Protein AF-A0A3D5FLR5-F1 (afdb_monomer_lite)

Structure (mmCIF, N/CA/C/O backbone):
data_AF-A0A3D5FLR5-F1
#
_entry.id   AF-A0A3D5FLR5-F1
#
loop_
_atom_site.group_PDB
_atom_site.id
_atom_site.type_symbol
_atom_site.label_atom_id
_atom_site.label_alt_id
_atom_site.label_comp_id
_atom_site.label_asym_id
_atom_site.label_entity_id
_atom_site.label_seq_id
_atom_site.pdbx_PDB_ins_code
_atom_site.Cartn_x
_atom_site.Cartn_y
_atom_site.Cartn_z
_atom_site.occupancy
_atom_site.B_iso_or_equiv
_atom_site.auth_seq_id
_atom_site.auth_comp_id
_atom_site.auth_asym_id
_atom_site.auth_atom_id
_atom_site.pdbx_PDB_model_num
ATOM 1 N N . MET A 1 1 ? -41.953 9.370 9.520 1.00 40.44 1 MET A N 1
ATOM 2 C CA . MET A 1 1 ? -41.161 8.405 8.727 1.00 40.44 1 MET A CA 1
ATOM 3 C C . MET A 1 1 ? -39.774 9.010 8.556 1.00 40.44 1 MET A C 1
ATOM 5 O O . MET A 1 1 ? -39.634 9.974 7.818 1.00 40.44 1 MET A O 1
ATOM 9 N N . ALA A 1 2 ? -38.793 8.587 9.358 1.00 44.06 2 ALA A N 1
ATOM 10 C CA . ALA A 1 2 ? -37.456 9.175 9.320 1.00 44.06 2 ALA A CA 1
ATOM 11 C C . ALA A 1 2 ? -36.726 8.677 8.067 1.00 44.06 2 ALA A C 1
ATOM 13 O O . ALA A 1 2 ? -36.487 7.480 7.921 1.00 44.06 2 ALA A O 1
ATOM 14 N N . THR A 1 3 ? -36.391 9.581 7.151 1.00 46.00 3 THR A N 1
ATOM 15 C CA . THR A 1 3 ? -35.462 9.308 6.052 1.00 46.00 3 THR A CA 1
ATOM 16 C C . THR A 1 3 ? -34.106 8.952 6.645 1.00 46.00 3 THR A C 1
ATOM 18 O O . THR A 1 3 ? -33.350 9.834 7.055 1.00 46.00 3 THR A O 1
ATOM 21 N N . VAL A 1 4 ? -33.793 7.658 6.706 1.00 57.03 4 VAL A N 1
ATOM 22 C CA . VAL A 1 4 ? -32.432 7.190 6.963 1.00 57.03 4 VAL A CA 1
ATOM 23 C C . VAL A 1 4 ? -31.592 7.663 5.781 1.00 57.03 4 VAL A C 1
ATOM 25 O O . VAL A 1 4 ? -31.631 7.072 4.705 1.00 57.03 4 VAL A O 1
ATOM 28 N N . LYS A 1 5 ? -30.851 8.763 5.946 1.00 51.97 5 LYS A N 1
ATOM 29 C CA . LYS A 1 5 ? -29.760 9.097 5.028 1.00 51.97 5 LYS A CA 1
ATOM 30 C C . LYS A 1 5 ? -28.700 8.014 5.201 1.00 51.97 5 LYS A C 1
ATOM 32 O O . LYS A 1 5 ? -27.837 8.115 6.066 1.00 51.97 5 LYS A O 1
ATOM 37 N N . THR A 1 6 ? -28.771 6.960 4.398 1.00 61.09 6 THR A N 1
ATOM 38 C CA . THR A 1 6 ? -27.676 6.001 4.260 1.00 61.09 6 THR A CA 1
ATOM 39 C C . THR A 1 6 ? -26.526 6.714 3.557 1.00 61.09 6 THR A C 1
ATOM 41 O O . THR A 1 6 ? -26.446 6.734 2.331 1.00 61.09 6 THR A O 1
ATOM 44 N N . SER A 1 7 ? -25.656 7.378 4.318 1.00 78.75 7 SER A N 1
ATOM 45 C CA . SER A 1 7 ? -24.434 7.963 3.768 1.00 78.75 7 SER A CA 1
ATOM 46 C C . SER A 1 7 ? -23.549 6.849 3.196 1.00 78.75 7 SER A C 1
ATOM 48 O O . SER A 1 7 ? -23.432 5.773 3.785 1.00 78.75 7 SER A O 1
ATOM 50 N N . LEU A 1 8 ? -22.901 7.073 2.051 1.00 85.81 8 LEU A N 1
ATOM 51 C CA . LEU A 1 8 ? -21.992 6.076 1.461 1.00 85.81 8 LEU A CA 1
ATOM 52 C C . LEU A 1 8 ? -20.808 5.758 2.389 1.00 85.81 8 LEU A C 1
ATOM 54 O O . LEU A 1 8 ? -20.402 4.600 2.491 1.00 85.81 8 LEU A O 1
ATOM 58 N N . PHE A 1 9 ? -20.333 6.762 3.125 1.00 89.88 9 PHE A N 1
ATOM 59 C CA . PHE A 1 9 ? -19.266 6.664 4.122 1.00 89.88 9 PHE A CA 1
ATOM 60 C C . PHE A 1 9 ? -19.836 6.680 5.540 1.00 89.88 9 PHE A C 1
ATOM 62 O O . PHE A 1 9 ? -20.806 7.387 5.811 1.00 89.88 9 PHE A O 1
ATOM 69 N N . SER A 1 10 ? -19.236 5.913 6.441 1.00 88.75 10 SER A N 1
ATOM 70 C CA . SER A 1 10 ? -19.580 5.867 7.863 1.00 88.75 10 SER A CA 1
ATOM 71 C C . SER A 1 10 ? -18.998 7.039 8.659 1.00 88.75 10 SER A C 1
ATOM 73 O O . SER A 1 10 ? -19.641 7.495 9.597 1.00 88.75 10 SER A O 1
ATOM 75 N N . SER A 1 11 ? -17.839 7.574 8.254 1.00 92.38 11 SER A N 1
ATOM 76 C CA . SER A 1 11 ? -17.220 8.749 8.872 1.00 92.38 11 SER A CA 1
ATOM 77 C C . SER A 1 11 ? -16.444 9.611 7.869 1.00 92.38 11 SER A C 1
ATOM 79 O O . SER A 1 11 ? -16.103 9.187 6.761 1.00 92.38 11 SER A O 1
ATOM 81 N N . GLU A 1 12 ? -16.135 10.843 8.275 1.00 93.75 12 GLU A N 1
ATOM 82 C CA . GLU A 1 12 ? -15.250 11.760 7.541 1.00 93.75 12 GLU A CA 1
ATOM 83 C C . GLU A 1 12 ? -13.825 11.201 7.388 1.00 93.75 12 GLU A C 1
ATOM 85 O O . GLU A 1 12 ? -13.169 11.404 6.362 1.00 93.75 12 GLU A O 1
ATOM 90 N N . ARG A 1 13 ? -13.350 10.450 8.393 1.00 93.69 13 ARG A N 1
ATOM 91 C CA . ARG A 1 13 ? -12.066 9.743 8.325 1.00 93.69 13 ARG A CA 1
ATOM 92 C C . ARG A 1 13 ? -12.111 8.652 7.261 1.00 93.69 13 ARG A C 1
ATOM 94 O O . ARG A 1 13 ? -11.200 8.600 6.440 1.00 93.69 13 ARG A O 1
ATOM 101 N N . GLU A 1 14 ? -13.178 7.853 7.229 1.00 94.94 14 GLU A N 1
ATOM 102 C CA . GLU A 1 14 ? -13.358 6.815 6.211 1.00 94.94 14 GLU A CA 1
ATOM 103 C C . GLU A 1 14 ? -13.340 7.416 4.802 1.00 94.94 14 GLU A C 1
ATOM 105 O O . GLU A 1 14 ? -12.626 6.939 3.923 1.00 94.94 14 GLU A O 1
ATOM 110 N N . ARG A 1 15 ? -14.075 8.516 4.598 1.00 94.75 15 ARG A N 1
ATOM 111 C CA . ARG A 1 15 ? -14.111 9.228 3.317 1.00 94.75 15 ARG A CA 1
ATOM 112 C C . ARG A 1 15 ? -12.716 9.668 2.876 1.00 94.75 15 ARG A C 1
ATOM 114 O O . ARG A 1 15 ? -12.339 9.460 1.727 1.00 94.75 15 ARG A O 1
ATOM 121 N N . ARG A 1 16 ? -11.936 10.260 3.785 1.00 95.69 16 ARG A N 1
ATOM 122 C CA . ARG A 1 16 ? -10.566 10.702 3.495 1.00 95.69 16 ARG A CA 1
ATOM 123 C C . ARG A 1 16 ? -9.642 9.530 3.154 1.00 95.69 16 ARG A C 1
ATOM 125 O O . ARG A 1 16 ? -8.844 9.659 2.234 1.00 95.69 16 ARG A O 1
ATOM 132 N N . LEU A 1 17 ? -9.761 8.398 3.850 1.00 94.62 17 LEU A N 1
ATOM 133 C CA . LEU A 1 17 ? -8.976 7.191 3.561 1.00 94.62 17 LEU A CA 1
ATOM 134 C C . LEU A 1 17 ? -9.306 6.612 2.179 1.00 94.62 17 LEU A C 1
ATOM 136 O O . LEU A 1 17 ? -8.395 6.238 1.443 1.00 94.62 17 LEU A O 1
ATOM 140 N N . TRP A 1 18 ? -10.579 6.618 1.776 1.00 96.56 18 TRP A N 1
ATOM 141 C CA . TRP A 1 18 ? -10.970 6.223 0.420 1.00 96.56 18 TRP A CA 1
ATOM 142 C C . TRP A 1 18 ? -10.462 7.185 -0.654 1.00 96.56 18 TRP A C 1
ATOM 144 O O . TRP A 1 18 ? -10.038 6.732 -1.713 1.00 96.56 18 TRP A O 1
ATOM 154 N N . PHE A 1 19 ? -10.435 8.494 -0.387 1.00 96.38 19 PHE A N 1
ATOM 155 C CA . PHE A 1 19 ? -9.810 9.447 -1.308 1.00 96.38 19 PHE A CA 1
ATOM 156 C C . PHE A 1 19 ? -8.305 9.209 -1.457 1.00 96.38 19 PHE A C 1
ATOM 158 O O . PHE A 1 19 ? -7.805 9.235 -2.577 1.00 96.38 19 PHE A O 1
ATOM 165 N N . TRP A 1 20 ? -7.590 8.915 -0.367 1.00 95.19 20 TRP A N 1
ATOM 166 C CA . TRP A 1 20 ? -6.175 8.536 -0.445 1.00 95.19 20 TRP A CA 1
ATOM 167 C C . TRP A 1 20 ? -5.966 7.211 -1.174 1.00 95.19 20 TRP A C 1
ATOM 169 O O . TRP A 1 20 ? -5.063 7.114 -1.995 1.00 95.19 20 TRP A O 1
ATOM 179 N N . THR A 1 21 ? -6.839 6.229 -0.947 1.00 93.75 21 THR A N 1
ATOM 180 C CA . THR A 1 21 ? -6.844 4.964 -1.697 1.00 93.75 21 THR A CA 1
ATOM 181 C C . THR A 1 21 ? -6.974 5.233 -3.197 1.00 93.75 21 THR A C 1
ATOM 183 O O . THR A 1 21 ? -6.167 4.745 -3.980 1.00 93.75 21 THR A O 1
ATOM 186 N N . LEU A 1 22 ? -7.941 6.063 -3.600 1.00 94.75 22 LEU A N 1
ATOM 187 C CA . LEU A 1 22 ? -8.144 6.432 -5.001 1.00 94.75 22 LEU A CA 1
ATOM 188 C C . LEU A 1 22 ? -6.939 7.186 -5.576 1.00 94.75 22 LEU A C 1
ATOM 190 O O . LEU A 1 22 ? -6.543 6.915 -6.704 1.00 94.75 22 LEU A O 1
ATOM 194 N N . ALA A 1 23 ? -6.345 8.101 -4.808 1.00 94.00 23 ALA A N 1
ATOM 195 C CA . ALA A 1 23 ? -5.151 8.830 -5.223 1.00 94.00 23 ALA A CA 1
ATOM 196 C C . ALA A 1 23 ? -3.958 7.889 -5.453 1.00 94.00 23 ALA A C 1
ATOM 198 O O . ALA A 1 23 ? -3.246 8.048 -6.440 1.00 94.00 23 ALA A O 1
ATOM 199 N N . VAL A 1 24 ? -3.770 6.885 -4.590 1.00 91.62 24 VAL A N 1
ATOM 200 C CA . VAL A 1 24 ? -2.729 5.859 -4.757 1.00 91.62 24 VAL A CA 1
ATOM 201 C C . VAL A 1 24 ? -2.997 5.003 -5.994 1.00 91.62 24 VAL A C 1
ATOM 203 O O . VAL A 1 24 ? -2.093 4.828 -6.800 1.00 91.62 24 VAL A O 1
ATOM 206 N N . VAL A 1 25 ? -4.230 4.531 -6.206 1.00 93.00 25 VAL A N 1
ATOM 207 C CA . VAL A 1 25 ? -4.587 3.769 -7.420 1.00 93.00 25 VAL A CA 1
ATOM 208 C C . VAL A 1 25 ? -4.358 4.599 -8.686 1.00 93.00 25 VAL A C 1
ATOM 210 O O . VAL A 1 25 ? -3.795 4.103 -9.657 1.00 93.00 25 VAL A O 1
ATOM 213 N N . ALA A 1 26 ? -4.751 5.874 -8.677 1.00 91.25 26 ALA A N 1
ATOM 214 C CA . ALA A 1 26 ? -4.516 6.776 -9.799 1.00 91.25 26 ALA A CA 1
ATOM 215 C C . ALA A 1 26 ? -3.018 6.993 -10.054 1.00 91.25 26 ALA A C 1
ATOM 217 O O . ALA A 1 26 ? -2.598 7.024 -11.209 1.00 91.25 26 ALA A O 1
ATOM 218 N N . ALA A 1 27 ? -2.209 7.107 -8.997 1.00 87.50 27 ALA A N 1
ATOM 219 C CA . ALA A 1 27 ? -0.759 7.177 -9.119 1.00 87.50 27 ALA A CA 1
ATOM 220 C C . ALA A 1 27 ? -0.207 5.910 -9.789 1.00 87.50 27 ALA A C 1
ATOM 222 O O . ALA A 1 27 ? 0.422 6.049 -10.831 1.00 87.50 27 ALA A O 1
ATOM 223 N N . ILE A 1 28 ? -0.546 4.716 -9.284 1.00 87.31 28 ILE A N 1
ATOM 224 C CA . ILE A 1 28 ? -0.116 3.417 -9.843 1.00 87.31 28 ILE A CA 1
ATOM 225 C C . ILE A 1 28 ? -0.461 3.329 -11.336 1.00 87.31 28 ILE A C 1
ATOM 227 O O . ILE A 1 28 ? 0.403 3.089 -12.175 1.00 87.31 28 ILE A O 1
ATOM 231 N N . TYR A 1 29 ? -1.715 3.606 -11.701 1.00 87.25 29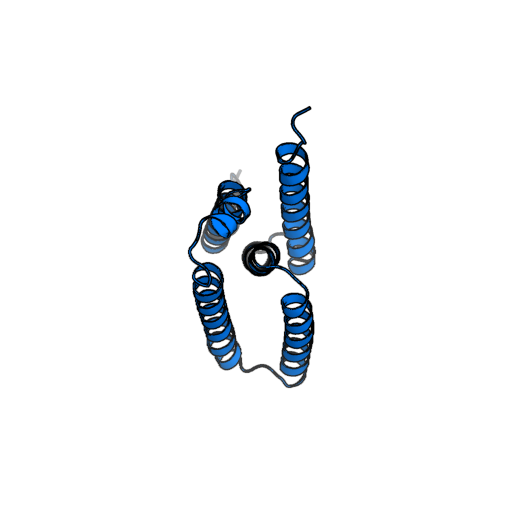 TYR A N 1
ATOM 232 C CA . TYR A 1 29 ? -2.136 3.474 -13.096 1.00 87.25 29 TYR A CA 1
ATOM 233 C C . TYR A 1 29 ? -1.629 4.587 -14.017 1.00 87.25 29 TYR A C 1
ATOM 235 O O . TYR A 1 29 ? -1.548 4.389 -15.224 1.00 87.25 29 TYR A O 1
ATOM 243 N N . SER A 1 30 ? -1.295 5.767 -13.494 1.00 83.81 30 SER A N 1
ATOM 244 C CA . SER A 1 30 ? -0.711 6.841 -14.313 1.00 83.81 30 SER A CA 1
ATOM 245 C C . SER A 1 30 ? 0.787 6.658 -14.554 1.00 83.81 30 SER A C 1
ATOM 247 O O . SER A 1 30 ? 1.321 7.206 -15.519 1.00 83.81 30 SER A O 1
ATOM 249 N N . THR A 1 31 ? 1.464 5.879 -13.709 1.00 78.75 31 THR A N 1
ATOM 250 C CA . THR A 1 31 ? 2.885 5.540 -13.851 1.00 78.75 31 THR A CA 1
ATOM 251 C C . THR A 1 31 ? 3.122 4.204 -14.562 1.00 78.75 31 THR A C 1
ATOM 253 O O . THR A 1 31 ? 4.281 3.872 -14.837 1.00 78.75 31 THR A O 1
ATOM 256 N N . LEU A 1 32 ? 2.054 3.486 -14.938 1.00 74.06 32 LEU A N 1
ATOM 257 C CA . LEU A 1 32 ? 2.080 2.293 -15.793 1.00 74.06 32 LEU A CA 1
ATOM 258 C C . LEU A 1 32 ? 2.973 2.510 -17.024 1.00 74.06 32 LEU A C 1
ATOM 260 O O . LEU A 1 32 ? 2.760 3.420 -17.825 1.00 74.06 32 LEU A O 1
ATOM 264 N N . GLY A 1 33 ? 4.014 1.687 -17.165 1.00 65.75 33 GLY A N 1
ATOM 265 C CA . GLY A 1 33 ? 4.981 1.758 -18.269 1.00 65.75 33 GLY A CA 1
ATOM 266 C C . GLY A 1 33 ? 5.955 2.949 -18.226 1.00 65.75 33 GLY A C 1
ATOM 267 O O . GLY A 1 33 ? 7.001 2.907 -18.883 1.00 65.75 33 GLY A O 1
ATOM 268 N N . LEU A 1 34 ? 5.689 3.986 -17.423 1.00 69.31 34 LEU A N 1
ATOM 269 C CA . LEU A 1 34 ? 6.591 5.126 -17.242 1.00 69.31 34 LEU A CA 1
ATOM 270 C C . LEU A 1 34 ? 7.860 4.701 -16.496 1.00 69.31 34 LEU A C 1
ATOM 272 O O . LEU A 1 34 ? 8.952 5.107 -16.884 1.00 69.31 34 LEU A O 1
ATOM 276 N N . ALA A 1 35 ? 7.730 3.848 -15.475 1.00 63.75 35 ALA A N 1
ATOM 277 C CA . ALA A 1 35 ? 8.858 3.365 -14.676 1.00 63.75 35 ALA A CA 1
ATOM 278 C C . ALA A 1 35 ? 9.903 2.627 -15.533 1.00 63.75 35 ALA A C 1
ATOM 280 O O . ALA A 1 35 ? 11.074 3.005 -15.525 1.00 63.75 35 ALA A O 1
ATOM 281 N N . ALA A 1 36 ? 9.470 1.666 -16.358 1.00 63.28 36 ALA A N 1
ATOM 282 C CA . ALA A 1 36 ? 10.348 0.939 -17.281 1.00 63.28 36 ALA A CA 1
ATOM 283 C C . ALA A 1 36 ? 10.982 1.865 -18.338 1.00 63.28 36 ALA A C 1
ATOM 285 O O . ALA A 1 36 ? 12.163 1.748 -18.663 1.00 63.28 36 ALA A O 1
ATOM 286 N N . THR A 1 37 ? 10.217 2.839 -18.846 1.00 65.94 37 THR A N 1
ATOM 287 C CA . THR A 1 37 ? 10.720 3.813 -19.830 1.00 65.94 37 THR A CA 1
ATOM 288 C C . THR A 1 37 ? 11.752 4.770 -19.222 1.00 65.94 37 THR A C 1
ATOM 290 O O . THR A 1 37 ? 12.686 5.194 -19.906 1.00 65.94 37 THR A O 1
ATOM 293 N N . LEU A 1 38 ? 11.585 5.135 -17.949 1.00 62.69 38 LEU A N 1
ATOM 294 C CA . LEU A 1 38 ? 12.484 6.027 -17.220 1.00 62.69 38 LEU A CA 1
ATOM 295 C C . LEU A 1 38 ? 13.748 5.312 -16.744 1.00 62.69 38 LEU A C 1
ATOM 297 O O . LEU A 1 38 ? 14.815 5.916 -16.805 1.00 62.69 38 LEU A O 1
ATOM 301 N N . GLU A 1 39 ? 13.675 4.046 -16.330 1.00 63.03 39 GLU A N 1
ATOM 302 C CA . GLU A 1 39 ? 14.850 3.274 -15.894 1.00 63.03 39 GLU A CA 1
ATOM 303 C C . GLU A 1 39 ? 15.925 3.203 -16.992 1.00 63.03 39 GLU A C 1
ATOM 305 O O . GLU A 1 39 ? 17.110 3.359 -16.704 1.00 63.03 39 GLU A O 1
ATOM 310 N N . GLY A 1 40 ? 15.519 3.099 -18.263 1.00 64.38 40 GLY A N 1
ATOM 311 C CA . GLY A 1 40 ? 16.440 3.134 -19.405 1.00 64.38 40 GLY A CA 1
ATOM 312 C C . GLY A 1 40 ? 16.963 4.526 -19.794 1.00 64.38 40 GLY A C 1
ATOM 313 O O . GLY A 1 40 ? 17.913 4.617 -20.569 1.00 64.38 40 GLY A O 1
ATOM 314 N N . LYS A 1 41 ? 16.353 5.614 -19.301 1.00 68.38 41 LYS A N 1
ATOM 315 C CA . LYS A 1 41 ? 16.686 7.007 -19.678 1.00 68.38 41 LYS A CA 1
ATOM 316 C C . LYS A 1 41 ? 17.328 7.820 -18.558 1.00 68.38 41 LYS A C 1
ATOM 318 O O . LYS A 1 41 ? 17.889 8.883 -18.822 1.00 68.38 41 LYS A O 1
ATOM 323 N N . LEU A 1 42 ? 17.213 7.365 -17.316 1.00 68.00 42 LEU A N 1
ATOM 324 C CA . LEU A 1 42 ? 17.805 8.028 -16.165 1.00 68.00 42 LEU A CA 1
ATOM 325 C C . LEU A 1 42 ? 19.320 7.772 -16.117 1.00 68.00 42 LEU A C 1
ATOM 327 O O . LEU A 1 42 ? 19.771 6.675 -16.452 1.00 68.00 42 LEU A O 1
ATOM 331 N N . PRO A 1 43 ? 20.121 8.755 -15.664 1.00 74.19 43 PRO A N 1
ATOM 332 C CA . PRO A 1 43 ? 21.537 8.538 -15.402 1.00 74.19 43 PRO A CA 1
ATOM 333 C C . PRO A 1 43 ? 21.738 7.351 -14.457 1.00 74.19 43 PRO A C 1
ATOM 335 O O . PRO A 1 43 ? 20.983 7.185 -13.490 1.00 74.19 43 PRO A O 1
ATOM 338 N N . HIS A 1 44 ? 22.773 6.546 -14.715 1.00 66.62 44 HIS A N 1
ATOM 339 C CA . HIS A 1 44 ? 23.104 5.394 -13.881 1.00 66.62 44 HIS A CA 1
ATOM 340 C C . HIS A 1 44 ? 23.151 5.785 -12.395 1.00 66.62 44 HIS A C 1
ATOM 342 O O . HIS A 1 44 ? 23.894 6.677 -11.991 1.00 66.62 44 HIS A O 1
ATOM 348 N N . GLY A 1 45 ? 22.331 5.114 -11.583 1.00 70.31 45 GLY A N 1
ATOM 349 C CA . GLY A 1 45 ? 22.290 5.289 -10.131 1.00 70.31 45 GLY A CA 1
ATOM 350 C C . GLY A 1 45 ? 21.240 6.268 -9.598 1.00 70.31 45 GLY A C 1
ATOM 351 O O . GLY A 1 45 ? 20.907 6.155 -8.421 1.00 70.31 45 GLY A O 1
ATOM 352 N N . LEU A 1 46 ? 20.648 7.157 -10.409 1.00 75.38 46 LEU A N 1
ATOM 353 C CA . LEU A 1 46 ? 19.651 8.114 -9.897 1.00 75.38 46 LEU A CA 1
ATOM 354 C C . LEU A 1 46 ? 18.373 7.407 -9.420 1.00 75.38 46 LEU A C 1
ATOM 356 O O . LEU A 1 46 ? 17.887 7.683 -8.328 1.00 75.38 46 LEU A O 1
ATOM 360 N N . PHE A 1 47 ? 17.898 6.414 -10.179 1.00 72.06 47 PHE A N 1
ATOM 361 C CA . PHE A 1 47 ? 16.774 5.566 -9.767 1.00 72.06 47 PHE A CA 1
ATOM 362 C C . PHE A 1 47 ? 17.056 4.856 -8.434 1.00 72.06 47 PHE A C 1
ATOM 364 O O . PHE A 1 47 ? 16.241 4.898 -7.516 1.00 72.06 47 PHE A O 1
ATOM 371 N N . ALA A 1 48 ? 18.246 4.260 -8.294 1.00 75.19 48 ALA A N 1
ATOM 372 C CA . ALA A 1 48 ? 18.652 3.568 -7.073 1.00 75.19 48 ALA A CA 1
ATOM 373 C C . ALA A 1 48 ? 18.744 4.519 -5.867 1.00 75.19 48 ALA A C 1
ATOM 375 O O . ALA A 1 48 ? 18.327 4.157 -4.769 1.00 75.19 48 ALA A O 1
ATOM 376 N N . GLN A 1 49 ? 19.241 5.744 -6.065 1.00 79.31 49 GLN A N 1
ATOM 377 C CA . GLN A 1 49 ? 19.306 6.771 -5.024 1.00 79.31 49 GLN A CA 1
ATOM 378 C C . GLN A 1 49 ? 17.910 7.220 -4.582 1.00 79.31 49 GLN A C 1
ATOM 380 O O . GLN A 1 49 ? 17.627 7.232 -3.385 1.00 79.31 49 GLN A O 1
ATOM 385 N N . THR A 1 50 ? 17.018 7.544 -5.524 1.00 77.81 50 THR A N 1
ATOM 386 C CA . THR A 1 50 ? 15.639 7.951 -5.213 1.00 77.81 50 THR A CA 1
ATOM 387 C C . THR A 1 50 ? 14.880 6.834 -4.501 1.00 77.81 50 THR A C 1
ATOM 389 O O . THR A 1 50 ? 14.230 7.081 -3.484 1.00 77.81 50 THR A O 1
ATOM 392 N N . PHE A 1 51 ? 15.027 5.596 -4.976 1.00 77.69 51 PHE A N 1
ATOM 393 C CA . PHE A 1 51 ? 14.478 4.412 -4.327 1.00 77.69 51 PHE A CA 1
ATOM 394 C C . PHE A 1 51 ? 14.991 4.261 -2.889 1.00 77.69 51 PHE A C 1
ATOM 396 O O . PHE A 1 51 ? 14.202 4.074 -1.964 1.00 77.69 51 PHE A O 1
ATOM 403 N N . PHE A 1 52 ? 16.304 4.389 -2.676 1.00 81.94 52 PHE A N 1
ATOM 404 C CA . PHE A 1 52 ? 16.911 4.237 -1.355 1.00 81.94 52 PHE A CA 1
ATOM 405 C C . PHE A 1 52 ? 16.447 5.319 -0.374 1.00 81.94 52 PHE A C 1
ATOM 407 O O . PHE A 1 52 ? 16.154 5.017 0.780 1.00 81.94 52 PHE A O 1
ATOM 414 N N . ILE A 1 53 ? 16.299 6.566 -0.831 1.00 83.62 53 ILE A N 1
ATOM 415 C CA . ILE A 1 53 ? 15.726 7.649 -0.017 1.00 83.62 53 ILE A CA 1
ATOM 416 C C . ILE A 1 53 ? 14.285 7.311 0.384 1.00 83.62 53 ILE A C 1
ATOM 418 O O . ILE A 1 53 ? 13.939 7.419 1.561 1.00 83.62 53 ILE A O 1
ATOM 422 N N . GLY A 1 54 ? 13.455 6.858 -0.562 1.00 80.75 54 GLY A N 1
ATOM 423 C CA . GLY A 1 54 ? 12.084 6.420 -0.283 1.00 80.75 54 GLY A CA 1
ATOM 424 C C . GLY A 1 54 ? 12.034 5.289 0.745 1.00 80.75 54 GLY A C 1
ATOM 425 O O . GLY A 1 54 ? 11.286 5.366 1.721 1.00 80.75 54 GLY A O 1
ATOM 426 N N . PHE A 1 55 ? 12.898 4.287 0.585 1.00 81.81 55 PHE A N 1
ATOM 427 C CA . PHE A 1 55 ? 13.036 3.182 1.528 1.00 81.81 55 PHE A CA 1
ATOM 428 C C . PHE A 1 55 ? 13.403 3.658 2.938 1.00 81.81 55 PHE A C 1
ATOM 430 O O . PHE A 1 55 ? 12.765 3.247 3.907 1.00 81.81 55 PHE A O 1
ATOM 437 N N . LEU A 1 56 ? 14.378 4.563 3.069 1.00 85.00 56 LEU A N 1
ATOM 438 C CA . LEU A 1 56 ? 14.765 5.128 4.364 1.00 85.00 56 LEU A CA 1
ATOM 439 C C . LEU A 1 56 ? 13.633 5.930 5.010 1.00 85.00 56 LEU A C 1
ATOM 441 O O . LEU A 1 56 ? 13.439 5.824 6.219 1.00 85.00 56 LEU A O 1
ATOM 445 N N . MET A 1 57 ? 12.863 6.700 4.234 1.00 83.00 57 MET A N 1
ATOM 446 C CA . MET A 1 57 ? 11.709 7.437 4.759 1.00 83.00 57 MET A CA 1
ATOM 447 C C . MET A 1 57 ? 10.625 6.495 5.289 1.00 83.00 57 MET A C 1
ATOM 449 O O . MET A 1 57 ? 10.091 6.727 6.374 1.00 83.00 57 MET A O 1
ATOM 453 N N . ILE A 1 58 ? 10.332 5.411 4.567 1.00 81.75 58 ILE A N 1
ATOM 454 C CA . ILE A 1 58 ? 9.379 4.386 5.013 1.00 81.75 58 ILE A CA 1
ATOM 455 C C . ILE A 1 58 ? 9.910 3.678 6.262 1.00 81.75 58 ILE A C 1
ATOM 457 O O . ILE A 1 58 ? 9.178 3.538 7.240 1.00 81.75 58 ILE A O 1
ATOM 461 N N . GLY A 1 59 ? 11.191 3.304 6.280 1.00 81.50 59 GLY A N 1
ATOM 462 C CA . GLY A 1 59 ? 11.841 2.725 7.455 1.00 81.50 59 GLY A CA 1
ATOM 463 C C . GLY A 1 59 ? 11.760 3.646 8.675 1.00 81.50 59 GLY A C 1
ATOM 464 O O . GLY A 1 59 ? 11.359 3.213 9.753 1.00 81.50 59 GLY A O 1
ATOM 465 N N . ALA A 1 60 ? 12.048 4.938 8.506 1.00 82.69 60 ALA A N 1
ATOM 466 C CA . ALA A 1 60 ? 11.924 5.934 9.565 1.00 82.69 60 ALA A CA 1
ATOM 467 C C . ALA A 1 60 ? 10.471 6.095 10.042 1.00 82.69 60 ALA A C 1
ATOM 469 O O . ALA A 1 60 ? 10.227 6.190 11.247 1.00 82.69 60 ALA A O 1
ATOM 470 N N . ALA A 1 61 ? 9.493 6.080 9.134 1.00 77.88 61 ALA A N 1
ATOM 471 C CA . ALA A 1 61 ? 8.077 6.117 9.489 1.00 77.88 61 ALA A CA 1
ATOM 472 C C . ALA A 1 61 ? 7.671 4.885 10.314 1.00 77.88 61 ALA A C 1
ATOM 474 O O . ALA A 1 61 ? 7.062 5.035 11.372 1.00 77.88 61 ALA A O 1
ATOM 475 N N . ILE A 1 62 ? 8.074 3.683 9.891 1.00 81.44 62 ILE A N 1
ATOM 476 C CA . ILE A 1 62 ? 7.809 2.433 10.617 1.00 81.44 62 ILE A CA 1
ATOM 477 C C . ILE A 1 62 ? 8.458 2.468 12.001 1.00 81.44 62 ILE A C 1
ATOM 479 O O . ILE A 1 62 ? 7.797 2.153 12.985 1.00 81.44 62 ILE A O 1
ATOM 483 N N . LEU A 1 63 ? 9.721 2.890 12.111 1.00 82.50 63 LEU A N 1
ATOM 484 C CA . LEU A 1 63 ? 10.415 2.969 13.398 1.00 82.50 63 LEU A CA 1
ATOM 485 C C . LEU A 1 63 ? 9.756 3.988 14.328 1.00 82.50 63 LEU A C 1
ATOM 487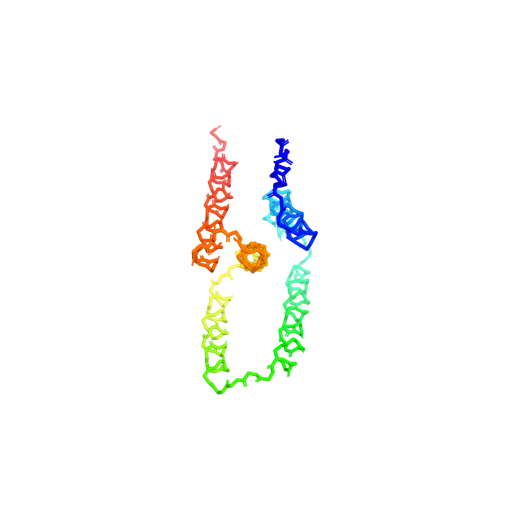 O O . LEU A 1 63 ? 9.459 3.676 15.477 1.00 82.50 63 LEU A O 1
ATOM 491 N N . THR A 1 64 ? 9.482 5.200 13.848 1.00 81.69 64 THR A N 1
ATOM 492 C CA . THR A 1 64 ? 8.879 6.250 14.682 1.00 81.69 64 THR A CA 1
ATOM 493 C C . THR A 1 64 ? 7.460 5.907 15.130 1.00 81.69 64 THR A C 1
ATOM 495 O O . THR A 1 64 ? 7.103 6.195 16.273 1.00 81.69 64 THR A O 1
ATOM 498 N N . GLN A 1 65 ? 6.654 5.273 14.276 1.00 76.81 65 GLN A N 1
ATOM 499 C CA . GLN A 1 65 ? 5.300 4.842 14.631 1.00 76.81 65 GLN A CA 1
ATOM 500 C C . GLN A 1 65 ? 5.309 3.577 15.495 1.00 76.81 65 GLN A C 1
ATOM 502 O O . GLN A 1 65 ? 4.634 3.530 16.522 1.00 76.81 65 GLN A O 1
ATOM 507 N N . GLY A 1 66 ? 6.126 2.587 15.139 1.00 78.12 66 GLY A N 1
ATOM 508 C CA . GLY A 1 66 ? 6.271 1.337 15.878 1.00 78.12 66 GLY A CA 1
ATOM 509 C C . GLY A 1 66 ? 6.789 1.561 17.296 1.00 78.12 66 GLY A C 1
ATOM 510 O O . GLY A 1 66 ? 6.204 1.059 18.249 1.00 78.12 66 GLY A O 1
ATOM 511 N N . LEU A 1 67 ? 7.811 2.404 17.481 1.00 81.31 67 LEU A N 1
ATOM 512 C CA . LEU A 1 67 ? 8.326 2.735 18.816 1.00 81.31 67 LEU A CA 1
ATOM 513 C C . LEU A 1 67 ? 7.280 3.443 19.693 1.00 81.31 67 LEU A C 1
ATOM 515 O O . LEU A 1 67 ? 7.275 3.258 20.910 1.00 81.31 67 LEU A O 1
ATOM 519 N N . ARG A 1 68 ? 6.366 4.223 19.098 1.00 81.56 68 ARG A N 1
ATOM 520 C CA . ARG A 1 68 ? 5.256 4.863 19.828 1.00 81.56 68 ARG A CA 1
ATOM 521 C C . ARG A 1 68 ? 4.188 3.864 20.270 1.00 81.56 68 ARG A C 1
ATOM 523 O O . ARG A 1 68 ? 3.615 4.057 21.337 1.00 81.56 68 ARG A O 1
ATOM 530 N N . ALA A 1 69 ? 3.946 2.813 19.487 1.00 81.56 69 ALA A N 1
ATOM 531 C CA . ALA A 1 69 ? 2.967 1.774 19.802 1.00 81.56 69 ALA A CA 1
ATOM 532 C C . ALA A 1 69 ? 3.416 0.824 20.930 1.00 81.56 69 ALA A C 1
ATOM 534 O O . ALA A 1 69 ? 2.575 0.141 21.503 1.00 81.56 69 ALA A O 1
ATOM 535 N N . ARG A 1 70 ? 4.714 0.823 21.285 1.00 85.31 70 ARG A N 1
ATOM 536 C CA . ARG A 1 70 ? 5.327 -0.044 22.315 1.00 85.31 70 ARG A CA 1
ATOM 537 C C . ARG A 1 70 ? 4.997 -1.536 22.118 1.00 85.31 70 ARG A C 1
ATOM 539 O O . ARG A 1 70 ? 4.361 -2.134 22.987 1.00 85.31 70 ARG A O 1
ATOM 546 N N . PRO A 1 71 ? 5.430 -2.136 20.998 1.00 82.94 71 PRO A N 1
ATOM 547 C CA . PRO A 1 71 ? 5.071 -3.502 20.662 1.00 82.94 71 PRO A CA 1
ATOM 548 C C . PRO A 1 71 ? 5.657 -4.521 21.644 1.00 82.94 71 PRO A C 1
ATOM 550 O O . PRO A 1 71 ? 6.761 -4.350 22.168 1.00 82.94 71 PRO A O 1
ATOM 553 N N . GLY A 1 72 ? 4.921 -5.605 21.871 1.00 90.19 72 GLY A N 1
ATOM 554 C CA . GLY A 1 72 ? 5.373 -6.756 22.648 1.00 90.19 72 GLY A CA 1
ATOM 555 C C . GLY A 1 72 ? 6.388 -7.625 21.891 1.00 90.19 72 GLY A C 1
ATOM 556 O O . GLY A 1 72 ? 6.574 -7.499 20.681 1.00 90.19 72 GLY A O 1
ATOM 557 N N . GLY A 1 73 ? 7.026 -8.571 22.590 1.00 90.00 73 GLY A N 1
ATOM 558 C CA . GLY A 1 73 ? 8.058 -9.441 21.999 1.00 90.00 73 GLY A CA 1
ATOM 559 C C . GLY A 1 73 ? 7.580 -10.251 20.785 1.00 90.00 73 GLY A C 1
ATOM 560 O O . GLY A 1 73 ? 8.316 -10.393 19.811 1.00 90.00 73 GLY A O 1
ATOM 561 N N . THR A 1 74 ? 6.332 -10.729 20.800 1.00 90.12 74 THR A N 1
ATOM 562 C CA . THR A 1 74 ? 5.734 -11.453 19.667 1.00 90.12 74 THR A CA 1
ATOM 563 C C . THR A 1 74 ? 5.550 -10.555 18.446 1.00 90.12 74 THR A C 1
ATOM 565 O O . THR A 1 74 ? 5.881 -10.962 17.337 1.00 90.12 74 THR A O 1
ATOM 568 N N . GLU A 1 75 ? 5.069 -9.327 18.639 1.00 85.81 75 GLU A N 1
ATOM 569 C CA . GLU A 1 75 ? 4.875 -8.354 17.557 1.00 85.81 75 GLU A CA 1
ATOM 570 C C . GLU A 1 75 ? 6.216 -7.960 16.932 1.00 85.81 75 GLU A C 1
ATOM 572 O O . GLU A 1 75 ? 6.333 -7.905 15.709 1.00 85.81 75 GLU A O 1
ATOM 577 N N . ILE A 1 76 ? 7.252 -7.782 17.760 1.00 87.00 76 ILE A N 1
ATOM 578 C CA . ILE A 1 76 ? 8.628 -7.556 17.299 1.00 87.00 76 ILE A CA 1
ATOM 579 C C . ILE A 1 76 ? 9.123 -8.757 16.486 1.00 87.00 76 ILE A C 1
ATOM 581 O O . ILE A 1 76 ? 9.664 -8.575 15.398 1.00 87.00 76 ILE A O 1
ATOM 585 N N . GLY A 1 77 ? 8.915 -9.983 16.975 1.00 88.62 77 GLY A N 1
ATOM 586 C CA . GLY A 1 77 ? 9.305 -11.204 16.267 1.00 88.62 77 GLY A CA 1
ATOM 587 C C . GLY A 1 77 ? 8.640 -11.331 14.894 1.00 88.62 77 GLY A C 1
ATOM 588 O O . GLY A 1 77 ? 9.319 -11.605 13.905 1.00 88.62 77 GLY A O 1
ATOM 589 N N . VAL A 1 78 ? 7.333 -11.062 14.808 1.00 87.19 78 VAL A N 1
ATOM 590 C CA . VAL A 1 78 ? 6.593 -11.039 13.536 1.00 87.19 78 VAL A CA 1
ATOM 591 C C . VAL A 1 78 ? 7.138 -9.952 12.611 1.00 87.19 78 VAL A C 1
ATOM 593 O O . VAL A 1 78 ? 7.419 -10.235 11.448 1.00 87.19 78 VAL A O 1
ATOM 596 N N . ALA A 1 79 ? 7.348 -8.734 13.117 1.00 84.62 79 ALA A N 1
ATOM 597 C CA . ALA A 1 79 ? 7.880 -7.627 12.326 1.00 84.62 79 ALA A CA 1
ATOM 598 C C . ALA A 1 79 ? 9.272 -7.942 11.755 1.00 84.62 79 ALA A C 1
ATOM 600 O O . ALA A 1 79 ? 9.520 -7.691 10.576 1.00 84.62 79 ALA A O 1
ATOM 601 N N . LEU A 1 80 ? 10.161 -8.543 12.553 1.00 85.81 80 LEU A N 1
ATOM 602 C CA . LEU A 1 80 ? 11.487 -8.976 12.108 1.00 85.81 80 LEU A CA 1
ATOM 603 C C . LEU A 1 80 ? 11.408 -10.096 11.063 1.00 85.81 80 LEU A C 1
ATOM 605 O O . LEU A 1 80 ? 12.136 -10.051 10.073 1.00 85.81 80 LEU A O 1
ATOM 609 N N . GLY A 1 81 ? 10.514 -11.071 11.245 1.00 88.44 81 GLY A N 1
ATOM 610 C CA . GLY A 1 81 ? 10.292 -12.141 10.270 1.00 88.44 81 GLY A CA 1
ATOM 611 C C . GLY A 1 81 ? 9.795 -11.610 8.922 1.00 88.44 81 GLY A C 1
ATOM 612 O O . GLY A 1 81 ? 10.330 -11.975 7.875 1.00 88.44 81 GLY A O 1
ATOM 613 N N . VAL A 1 82 ? 8.829 -10.686 8.945 1.00 86.75 82 VAL A N 1
ATOM 614 C CA . VAL A 1 82 ? 8.343 -9.994 7.741 1.00 86.75 82 VAL A CA 1
ATOM 615 C C . VAL A 1 82 ? 9.469 -9.180 7.103 1.00 86.75 82 VAL A C 1
ATOM 617 O O . VAL A 1 82 ? 9.699 -9.305 5.902 1.00 86.75 82 VAL A O 1
ATOM 620 N N . ALA A 1 83 ? 10.226 -8.408 7.887 1.00 84.75 83 ALA A N 1
ATOM 621 C CA . ALA A 1 83 ? 11.355 -7.630 7.380 1.00 84.75 83 ALA A CA 1
ATOM 622 C C . ALA A 1 83 ? 12.404 -8.517 6.689 1.00 84.75 83 ALA A C 1
ATOM 624 O O . ALA A 1 83 ? 12.866 -8.177 5.602 1.00 84.75 83 ALA A O 1
ATOM 625 N N . ALA A 1 84 ? 12.736 -9.675 7.264 1.00 81.88 84 ALA A N 1
ATOM 626 C CA . ALA A 1 84 ? 13.664 -10.630 6.664 1.00 81.88 84 ALA A CA 1
ATOM 627 C C . ALA A 1 84 ? 13.140 -11.192 5.330 1.00 81.88 84 ALA A C 1
ATOM 629 O O . ALA A 1 84 ? 13.880 -11.228 4.345 1.00 81.88 84 ALA A O 1
ATOM 630 N N . ALA A 1 85 ? 11.860 -11.574 5.265 1.00 84.00 85 ALA A N 1
ATOM 631 C CA . ALA A 1 85 ? 11.236 -12.048 4.029 1.00 84.00 85 ALA A CA 1
ATOM 632 C C . ALA A 1 85 ? 11.255 -10.972 2.927 1.00 84.00 85 ALA A C 1
ATOM 634 O O . ALA A 1 85 ? 11.591 -11.260 1.773 1.00 84.00 85 ALA A O 1
ATOM 635 N N . TYR A 1 86 ? 10.964 -9.718 3.285 1.00 81.38 86 TYR A N 1
ATOM 636 C CA . TYR A 1 86 ? 11.041 -8.594 2.355 1.00 81.38 86 TYR A CA 1
ATOM 637 C C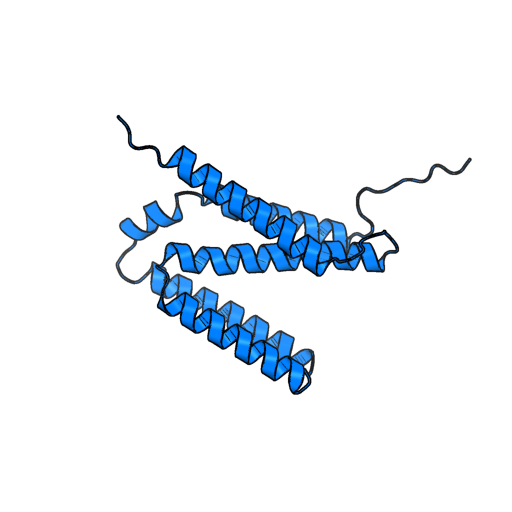 . TYR A 1 86 ? 12.480 -8.323 1.910 1.00 81.38 86 TYR A C 1
ATOM 639 O O . TYR A 1 86 ? 12.697 -8.168 0.714 1.00 81.38 86 TYR A O 1
ATOM 647 N N . LEU A 1 87 ? 13.473 -8.332 2.807 1.00 81.62 87 LEU A N 1
ATOM 648 C CA . LEU A 1 87 ? 14.887 -8.150 2.441 1.00 81.62 87 LEU A CA 1
ATOM 649 C C . LEU A 1 87 ? 15.352 -9.188 1.411 1.00 81.62 87 LEU A C 1
ATOM 651 O O . LEU A 1 87 ? 15.973 -8.826 0.413 1.00 81.62 87 LEU A O 1
ATOM 655 N N . MET A 1 88 ? 14.996 -10.459 1.609 1.00 79.12 88 MET A N 1
ATOM 656 C CA . MET A 1 88 ? 15.306 -11.528 0.652 1.00 79.12 88 MET A CA 1
ATOM 657 C C . MET A 1 88 ? 14.604 -11.318 -0.696 1.00 79.12 88 MET A C 1
ATOM 659 O O . MET A 1 88 ? 15.190 -11.565 -1.748 1.00 79.12 88 MET A O 1
ATOM 663 N N . THR A 1 89 ? 13.368 -10.821 -0.678 1.00 77.88 89 THR A N 1
ATOM 664 C CA . THR A 1 89 ? 12.609 -10.499 -1.894 1.00 77.88 89 THR A CA 1
ATOM 665 C C . THR A 1 89 ? 13.235 -9.314 -2.639 1.00 77.88 89 THR A C 1
ATOM 667 O O . THR A 1 89 ? 13.480 -9.401 -3.840 1.00 77.88 89 THR A O 1
ATOM 670 N N . PHE A 1 90 ? 13.603 -8.243 -1.928 1.00 77.00 90 PHE A N 1
ATOM 671 C CA . PHE A 1 90 ? 14.308 -7.079 -2.477 1.00 77.00 90 PHE A CA 1
ATOM 672 C C . PHE A 1 90 ? 15.665 -7.441 -3.084 1.00 77.00 90 PHE A C 1
ATOM 674 O O . PHE A 1 90 ? 16.067 -6.826 -4.067 1.00 77.00 90 PHE A O 1
ATOM 681 N N . ALA A 1 91 ? 16.371 -8.425 -2.525 1.00 75.25 91 ALA A N 1
ATOM 682 C CA . ALA A 1 91 ? 17.634 -8.902 -3.081 1.00 75.25 91 ALA A CA 1
ATOM 683 C C . ALA A 1 91 ? 17.462 -9.657 -4.413 1.00 75.25 91 ALA A C 1
ATOM 685 O O . ALA A 1 91 ? 18.420 -9.775 -5.173 1.00 75.25 91 ALA A O 1
ATOM 686 N N . ARG A 1 92 ? 16.258 -10.175 -4.695 1.00 75.56 92 ARG A N 1
ATOM 687 C CA . ARG A 1 92 ? 15.960 -10.987 -5.883 1.00 75.56 92 ARG A CA 1
ATOM 688 C C . ARG A 1 92 ? 15.301 -10.200 -7.021 1.00 75.56 92 ARG A C 1
ATOM 690 O O . ARG A 1 92 ? 15.419 -10.618 -8.168 1.00 75.56 92 ARG A O 1
ATOM 697 N N . LEU A 1 93 ? 14.598 -9.112 -6.709 1.00 76.12 93 LEU A N 1
ATOM 698 C CA . LEU A 1 93 ? 13.819 -8.321 -7.668 1.00 76.12 93 LEU A CA 1
ATOM 699 C C . LEU A 1 93 ? 14.624 -7.163 -8.292 1.00 76.12 93 LEU A C 1
ATOM 701 O O . LEU A 1 93 ? 15.500 -6.574 -7.652 1.00 76.12 93 LEU A O 1
ATOM 705 N N . GLY A 1 94 ? 14.291 -6.804 -9.532 1.00 70.62 94 GLY A N 1
ATOM 706 C CA . GLY A 1 94 ? 14.792 -5.644 -10.271 1.00 70.62 94 GLY A CA 1
ATOM 707 C C . GLY A 1 94 ? 14.261 -4.305 -9.743 1.00 70.62 94 GLY A C 1
ATOM 708 O O . GLY A 1 94 ? 13.520 -4.233 -8.766 1.00 70.62 94 GLY A O 1
ATOM 709 N N . GLY A 1 95 ? 14.700 -3.186 -10.329 1.00 67.50 95 GLY A N 1
ATOM 710 C CA . GLY A 1 95 ? 14.341 -1.834 -9.873 1.00 67.50 95 GLY A CA 1
ATOM 711 C C . GLY A 1 95 ? 12.833 -1.576 -9.836 1.00 67.50 95 GLY A C 1
ATOM 712 O O . GLY A 1 95 ? 12.302 -1.229 -8.781 1.00 67.50 95 GLY A O 1
ATOM 713 N N . ALA A 1 96 ? 12.161 -1.794 -10.964 1.00 68.31 96 ALA A N 1
ATOM 714 C CA . ALA A 1 96 ? 10.727 -1.558 -11.120 1.00 68.31 96 ALA A CA 1
ATOM 715 C C . ALA A 1 96 ? 9.848 -2.465 -10.233 1.00 68.31 96 ALA A C 1
ATOM 717 O O . ALA A 1 96 ? 8.912 -1.991 -9.588 1.00 68.31 96 ALA A O 1
ATOM 718 N N . GLU A 1 97 ? 10.175 -3.754 -10.108 1.00 71.12 97 GLU A N 1
ATOM 719 C CA . GLU A 1 97 ? 9.377 -4.681 -9.286 1.00 71.12 97 GLU A CA 1
ATOM 720 C C . GLU A 1 97 ? 9.467 -4.344 -7.788 1.00 71.12 97 GLU A C 1
ATOM 722 O O . GLU A 1 97 ? 8.516 -4.527 -7.027 1.00 71.12 97 GLU A O 1
ATOM 727 N N . ARG A 1 98 ? 10.603 -3.787 -7.350 1.00 74.50 98 ARG A N 1
ATOM 728 C CA . ARG A 1 98 ? 10.802 -3.334 -5.968 1.00 74.50 98 ARG A CA 1
ATOM 729 C C . ARG A 1 98 ? 9.935 -2.126 -5.612 1.00 74.50 98 ARG A C 1
ATOM 731 O O . ARG A 1 98 ? 9.503 -2.035 -4.465 1.00 74.50 98 ARG A O 1
ATOM 738 N N . SER A 1 99 ? 9.671 -1.208 -6.546 1.00 73.88 99 SER A N 1
ATOM 739 C CA . SER A 1 99 ? 8.769 -0.068 -6.299 1.00 73.88 99 SER A CA 1
ATOM 740 C C . SER A 1 99 ? 7.313 -0.498 -6.127 1.00 73.88 99 SER A C 1
ATOM 742 O O . SER A 1 99 ? 6.643 0.015 -5.228 1.00 73.88 99 SER A O 1
ATOM 744 N N . HIS A 1 100 ? 6.861 -1.505 -6.880 1.00 78.12 100 HIS A N 1
ATOM 745 C CA . HIS A 1 100 ? 5.495 -2.025 -6.777 1.00 78.12 100 HIS A CA 1
ATOM 746 C C . HIS A 1 100 ? 5.166 -2.543 -5.370 1.00 78.12 100 HIS A C 1
ATOM 748 O O . HIS A 1 100 ? 4.070 -2.316 -4.859 1.00 78.12 100 HIS A O 1
ATOM 754 N N . LEU A 1 101 ? 6.130 -3.157 -4.673 1.00 78.81 101 LEU A N 1
ATOM 755 C CA . LEU A 1 101 ? 5.925 -3.615 -3.293 1.00 78.81 101 LEU A CA 1
ATOM 756 C C . LEU A 1 101 ? 5.535 -2.481 -2.331 1.00 78.81 101 LEU A C 1
ATOM 758 O O . LEU A 1 101 ? 4.713 -2.696 -1.437 1.00 78.81 101 LEU A O 1
ATOM 762 N N . PHE A 1 102 ? 6.093 -1.278 -2.503 1.00 80.69 102 PHE A N 1
ATOM 763 C CA . PHE A 1 102 ? 5.732 -0.130 -1.667 1.00 80.69 102 PHE A CA 1
ATOM 764 C C . PHE A 1 102 ? 4.364 0.430 -2.038 1.00 80.69 102 PHE A C 1
ATOM 766 O O . PHE A 1 102 ? 3.564 0.713 -1.147 1.00 80.69 102 PHE A O 1
ATOM 773 N N . GLU A 1 103 ? 4.082 0.556 -3.333 1.00 85.50 103 GLU A N 1
ATOM 774 C CA . GLU A 1 103 ? 2.810 1.068 -3.850 1.00 85.50 103 GLU A CA 1
ATOM 775 C C . GLU A 1 103 ? 1.630 0.221 -3.361 1.00 85.50 103 GLU A C 1
ATOM 777 O O . GLU A 1 103 ? 0.702 0.734 -2.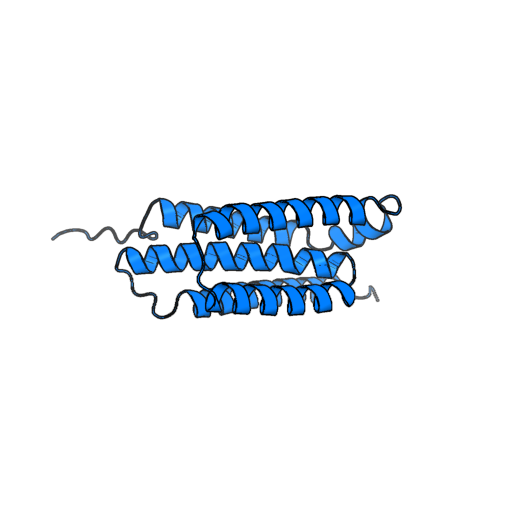727 1.00 85.50 103 GLU A O 1
ATOM 782 N N . TYR A 1 104 ? 1.707 -1.097 -3.562 1.00 87.81 104 TYR A N 1
ATOM 783 C CA . TYR A 1 104 ? 0.667 -2.031 -3.136 1.00 87.81 104 TYR A CA 1
ATOM 784 C C . TYR A 1 104 ? 0.600 -2.194 -1.614 1.00 87.81 104 TYR A C 1
ATOM 786 O O . TYR A 1 104 ? -0.490 -2.391 -1.072 1.00 87.81 104 TYR A O 1
ATOM 794 N N . GLY A 1 105 ? 1.724 -2.054 -0.904 1.00 87.75 105 GLY A N 1
ATOM 795 C CA . GLY A 1 105 ? 1.748 -2.033 0.560 1.00 87.75 105 GLY A CA 1
ATOM 796 C C . GLY A 1 105 ? 0.995 -0.831 1.141 1.00 87.75 105 GLY A C 1
ATOM 797 O O . GLY A 1 105 ? 0.151 -0.991 2.025 1.00 87.75 105 GLY A O 1
ATOM 798 N N . VAL A 1 106 ? 1.240 0.370 0.608 1.00 88.88 106 VAL A N 1
ATOM 799 C CA . VAL A 1 106 ? 0.532 1.599 1.009 1.00 88.88 106 VAL A CA 1
ATOM 800 C C . VAL A 1 106 ? -0.951 1.522 0.640 1.00 88.88 106 VAL A C 1
ATOM 802 O O . VAL A 1 106 ? -1.806 1.886 1.450 1.00 88.88 106 VAL A O 1
ATOM 805 N N . LEU A 1 107 ? -1.272 1.000 -0.546 1.00 92.69 107 LEU A N 1
ATOM 806 C CA . LEU A 1 107 ? -2.651 0.760 -0.967 1.00 92.69 107 LEU A CA 1
ATOM 807 C C . LEU A 1 107 ? -3.386 -0.159 0.018 1.00 92.69 107 LEU A C 1
ATOM 809 O O . LEU A 1 107 ? -4.461 0.195 0.506 1.00 92.69 107 LEU A O 1
ATOM 813 N N . ALA A 1 108 ? -2.800 -1.315 0.341 1.00 92.50 108 ALA A N 1
ATOM 814 C CA . ALA A 1 108 ? -3.386 -2.277 1.268 1.00 92.50 108 ALA A CA 1
ATOM 815 C C . ALA A 1 108 ? -3.613 -1.666 2.659 1.00 92.50 108 ALA A C 1
ATOM 817 O O . ALA A 1 108 ? -4.655 -1.913 3.269 1.00 92.50 108 ALA A O 1
ATOM 818 N N . LEU A 1 109 ? -2.690 -0.820 3.133 1.00 91.69 109 LEU A N 1
ATOM 819 C CA . LEU A 1 109 ? -2.832 -0.105 4.401 1.00 91.69 109 LEU A CA 1
ATOM 820 C C . LEU A 1 109 ? -4.034 0.849 4.389 1.00 91.69 109 LEU A C 1
ATOM 822 O O . LEU A 1 109 ? -4.851 0.805 5.308 1.00 91.69 109 LEU A O 1
ATOM 826 N N . PHE A 1 110 ? -4.190 1.685 3.357 1.00 93.75 110 PHE A N 1
ATOM 827 C CA . PHE A 1 110 ? -5.329 2.609 3.289 1.00 93.75 110 PHE A CA 1
ATOM 828 C C . PHE A 1 110 ? -6.668 1.885 3.164 1.00 93.75 110 PHE A C 1
ATOM 830 O O . PHE A 1 110 ? -7.630 2.275 3.831 1.00 93.75 110 PHE A O 1
ATOM 837 N N . VAL A 1 111 ? -6.726 0.812 2.370 1.00 95.75 111 VAL A N 1
ATOM 838 C CA . VAL A 1 111 ? -7.927 -0.025 2.266 1.00 95.75 111 VAL A CA 1
ATOM 839 C C . VAL A 1 111 ? -8.249 -0.654 3.621 1.00 95.75 111 VAL A C 1
ATOM 841 O O . VAL A 1 111 ? -9.399 -0.601 4.059 1.00 95.75 111 VAL A O 1
ATOM 844 N N . HIS A 1 112 ? -7.251 -1.206 4.315 1.00 95.75 112 HIS A N 1
ATOM 845 C CA . HIS A 1 112 ? -7.439 -1.784 5.642 1.00 95.75 112 HIS A CA 1
ATOM 846 C C . HIS A 1 112 ? -7.985 -0.759 6.637 1.00 95.75 112 HIS A C 1
ATOM 848 O O . HIS A 1 112 ? -9.011 -1.015 7.263 1.00 95.75 112 HIS A O 1
ATOM 854 N N . GLU A 1 113 ? -7.356 0.411 6.738 1.00 95.00 113 GLU A N 1
ATOM 855 C CA . GLU A 1 113 ? -7.777 1.485 7.641 1.00 95.00 113 GLU A CA 1
ATOM 856 C C . GLU A 1 113 ? -9.197 1.976 7.328 1.00 95.00 113 GLU A C 1
ATOM 858 O O . GLU A 1 113 ? -9.983 2.221 8.243 1.00 95.00 113 GLU A O 1
ATOM 863 N N . ALA A 1 114 ? -9.569 2.089 6.048 1.00 95.62 114 ALA A N 1
ATOM 864 C CA . ALA A 1 114 ? -10.918 2.495 5.652 1.00 95.62 114 ALA A CA 1
ATOM 865 C C . ALA A 1 114 ? -11.967 1.442 6.047 1.00 95.62 114 ALA A C 1
ATOM 867 O O . ALA A 1 114 ? -13.038 1.771 6.562 1.00 95.62 114 ALA A O 1
ATOM 868 N N . LEU A 1 115 ? -11.656 0.162 5.835 1.00 96.19 115 LEU A N 1
ATOM 869 C CA . LEU A 1 115 ? -12.519 -0.956 6.207 1.00 96.19 115 LEU A CA 1
ATOM 870 C C . LEU A 1 115 ? -12.626 -1.124 7.729 1.00 96.19 115 LEU A C 1
ATOM 872 O O . LEU A 1 115 ? -13.713 -1.409 8.233 1.00 96.19 115 LEU A O 1
ATOM 876 N N . ALA A 1 116 ? -11.530 -0.918 8.459 1.00 95.44 116 ALA A N 1
ATOM 877 C CA . ALA A 1 116 ? -11.490 -0.956 9.917 1.00 95.44 116 ALA A CA 1
ATOM 878 C C . ALA A 1 116 ? -12.294 0.199 10.525 1.00 95.44 116 ALA A C 1
ATOM 880 O O . ALA A 1 116 ? -13.136 -0.034 11.389 1.00 95.44 116 ALA A O 1
ATOM 881 N N . GLU A 1 117 ? -12.122 1.425 10.023 1.00 95.00 117 GLU A N 1
ATOM 882 C CA . GLU A 1 117 ? -12.933 2.581 10.421 1.00 95.00 117 GLU A CA 1
ATOM 883 C C . GLU A 1 117 ? -14.423 2.305 10.186 1.00 95.00 117 GLU A C 1
ATOM 885 O O . GLU A 1 117 ? -15.243 2.497 11.081 1.00 95.00 117 GLU A O 1
ATOM 890 N N . ARG A 1 118 ? -14.781 1.757 9.020 1.00 94.31 118 ARG A N 1
ATOM 891 C CA . ARG A 1 118 ? -16.162 1.368 8.712 1.00 94.31 118 ARG A CA 1
ATOM 892 C C . ARG A 1 118 ? -16.724 0.340 9.702 1.00 94.31 118 ARG A C 1
ATOM 894 O O . ARG A 1 118 ? -17.893 0.450 10.078 1.00 94.31 118 ARG A O 1
ATOM 901 N N . ALA A 1 119 ? -15.914 -0.634 10.119 1.00 94.12 119 ALA A N 1
ATOM 902 C CA . ALA A 1 119 ? -16.289 -1.628 11.124 1.00 94.12 119 ALA A CA 1
ATOM 903 C C . ALA A 1 119 ? -16.526 -0.987 12.502 1.00 94.12 119 ALA A C 1
ATOM 905 O O . ALA A 1 119 ? -17.541 -1.254 13.145 1.00 94.12 119 ALA A O 1
ATOM 906 N N . ILE A 1 120 ? -15.620 -0.098 12.925 1.00 94.31 120 ILE A N 1
ATOM 907 C CA . ILE A 1 120 ? -15.684 0.627 14.204 1.00 94.31 120 ILE A CA 1
ATOM 908 C C . ILE A 1 120 ? -16.943 1.501 14.280 1.00 94.31 120 ILE A C 1
ATOM 910 O O . ILE A 1 120 ? -17.580 1.572 15.327 1.00 94.31 120 ILE A O 1
ATOM 914 N N . GLN A 1 121 ? -17.362 2.100 13.163 1.00 93.31 121 GLN A N 1
ATOM 915 C CA . GLN A 1 121 ? -18.594 2.895 13.060 1.00 93.31 121 GLN A CA 1
ATOM 916 C C . GLN A 1 121 ? -19.882 2.041 12.984 1.00 93.31 121 GLN A C 1
ATOM 918 O O . GLN A 1 121 ? -20.948 2.536 12.612 1.00 93.31 121 GLN A O 1
ATOM 923 N N . GLY A 1 122 ? -19.805 0.744 13.299 1.00 90.75 122 GLY A N 1
ATOM 924 C CA . GLY A 1 122 ? -20.959 -0.148 13.429 1.00 90.75 122 GLY A CA 1
ATOM 925 C C . GLY A 1 122 ? -21.496 -0.722 12.115 1.00 90.75 122 GLY A C 1
ATOM 926 O O . GLY A 1 122 ? -22.537 -1.384 12.119 1.00 90.75 122 GLY A O 1
ATOM 927 N N . ARG A 1 123 ? -20.816 -0.511 10.977 1.00 91.06 123 ARG A N 1
ATOM 928 C CA . ARG A 1 123 ? -21.185 -1.177 9.717 1.00 91.06 123 ARG A CA 1
ATOM 929 C C . ARG A 1 123 ? -20.565 -2.568 9.647 1.00 91.06 123 ARG A C 1
ATOM 931 O O . ARG A 1 123 ? -19.466 -2.809 10.132 1.00 91.06 123 ARG A O 1
ATOM 938 N N . ARG A 1 124 ? -21.260 -3.498 8.988 1.00 90.94 124 ARG A N 1
ATOM 939 C CA . ARG A 1 124 ? -20.770 -4.873 8.827 1.00 90.94 124 ARG A CA 1
ATOM 940 C C . ARG A 1 124 ? -19.562 -4.920 7.891 1.00 90.94 124 ARG A C 1
ATOM 942 O O . ARG A 1 124 ? -19.715 -4.800 6.679 1.00 90.94 124 ARG A O 1
ATOM 949 N N . VAL A 1 125 ? -18.387 -5.151 8.468 1.00 93.75 125 VAL A N 1
ATOM 950 C CA . VAL A 1 125 ? -17.146 -5.500 7.766 1.00 93.75 125 VAL A CA 1
ATOM 951 C C . VAL A 1 125 ? -16.506 -6.653 8.548 1.00 93.75 125 VAL A C 1
ATOM 953 O O . VAL A 1 125 ? -15.853 -6.409 9.558 1.00 93.75 125 VAL A O 1
ATOM 956 N N . PRO A 1 126 ? -16.753 -7.916 8.160 1.00 88.94 126 PRO A N 1
ATOM 957 C CA . PRO A 1 126 ? -16.469 -9.069 9.017 1.00 88.94 126 PRO A CA 1
ATOM 958 C C . PRO A 1 126 ? -14.971 -9.301 9.242 1.00 88.94 126 PRO A C 1
ATOM 960 O O . PRO A 1 126 ? -14.569 -9.673 10.337 1.00 88.94 126 PRO A O 1
ATOM 963 N N . VAL A 1 127 ? -14.149 -9.074 8.213 1.00 94.50 127 VAL A N 1
ATOM 964 C CA . VAL A 1 127 ? -12.699 -9.314 8.249 1.00 94.50 127 VAL A CA 1
ATOM 965 C C . VAL A 1 127 ? -11.946 -8.225 7.467 1.00 94.50 127 VAL A C 1
ATOM 967 O O . VAL A 1 127 ? -11.514 -8.463 6.338 1.00 94.50 127 VAL A O 1
ATOM 970 N N . PRO A 1 128 ? -11.783 -7.008 8.030 1.00 92.62 128 PRO A N 1
ATOM 971 C CA . PRO A 1 128 ? -11.174 -5.870 7.332 1.00 92.62 128 PRO A CA 1
ATOM 972 C C . PRO A 1 128 ? -9.799 -6.171 6.720 1.00 92.62 128 PRO A C 1
ATOM 974 O O . PRO A 1 128 ? -9.517 -5.741 5.608 1.00 92.62 128 PRO A O 1
ATOM 977 N N . ALA A 1 129 ? -8.953 -6.936 7.417 1.00 92.19 129 ALA A N 1
ATOM 978 C CA . ALA A 1 129 ? -7.622 -7.313 6.933 1.00 92.19 129 ALA A CA 1
ATOM 979 C C . ALA A 1 129 ? -7.673 -8.232 5.702 1.00 92.19 129 ALA A C 1
ATOM 981 O O . ALA A 1 129 ? -7.026 -7.944 4.699 1.00 92.19 129 ALA A O 1
ATOM 982 N N . LEU A 1 130 ? -8.478 -9.300 5.739 1.00 94.38 130 LEU A N 1
ATOM 983 C CA . LEU A 1 130 ? -8.616 -10.213 4.597 1.00 94.38 130 LEU A CA 1
ATOM 984 C C . LEU A 1 130 ? -9.228 -9.507 3.387 1.00 94.38 130 LEU A C 1
ATOM 986 O O . LEU A 1 130 ? -8.769 -9.696 2.265 1.00 94.38 130 LEU A O 1
ATOM 990 N N . LEU A 1 131 ? -10.226 -8.652 3.612 1.00 95.62 131 LEU A N 1
ATOM 991 C CA . LEU A 1 131 ? -10.818 -7.852 2.543 1.00 95.62 131 LEU A CA 1
ATOM 992 C C . LEU A 1 131 ? -9.809 -6.872 1.939 1.00 95.62 131 LEU A C 1
ATOM 994 O O . LEU A 1 131 ? -9.788 -6.719 0.723 1.00 95.62 131 LEU A O 1
ATOM 998 N N . ALA A 1 132 ? -8.950 -6.255 2.754 1.00 95.00 132 ALA A N 1
ATOM 999 C CA . ALA A 1 132 ? -7.892 -5.386 2.250 1.00 95.00 132 ALA A CA 1
ATOM 1000 C C . ALA A 1 132 ? -6.907 -6.142 1.354 1.00 95.00 132 ALA A C 1
ATOM 1002 O O . ALA A 1 132 ? -6.601 -5.652 0.271 1.00 95.00 132 ALA A O 1
ATOM 1003 N N . ILE A 1 133 ? -6.493 -7.351 1.755 1.00 94.12 133 ILE A N 1
ATOM 1004 C CA . ILE A 1 133 ? -5.637 -8.230 0.943 1.00 94.12 133 ILE A CA 1
ATOM 1005 C C . ILE A 1 133 ? -6.319 -8.581 -0.380 1.00 94.12 133 ILE A C 1
ATOM 1007 O O . ILE A 1 133 ? -5.698 -8.488 -1.434 1.00 94.12 133 ILE A O 1
ATOM 1011 N N . VAL A 1 134 ? -7.596 -8.970 -0.351 1.00 96.56 134 VAL A N 1
ATOM 1012 C CA . VAL A 1 134 ? -8.340 -9.320 -1.570 1.00 96.56 134 VAL A CA 1
ATOM 1013 C C . VAL A 1 134 ? -8.436 -8.117 -2.506 1.00 96.56 134 VAL A C 1
ATOM 1015 O O . VAL A 1 134 ? -8.132 -8.239 -3.687 1.00 96.56 134 VAL A O 1
ATOM 1018 N N . VAL A 1 135 ? -8.813 -6.947 -1.990 1.00 95.19 135 VAL A N 1
ATOM 1019 C CA . VAL A 1 135 ? -8.951 -5.725 -2.793 1.00 95.19 135 VAL A CA 1
ATOM 1020 C C . VAL A 1 135 ? -7.611 -5.299 -3.392 1.00 95.19 135 VAL A C 1
ATOM 1022 O O . VAL A 1 135 ? -7.554 -5.033 -4.590 1.00 95.19 135 VAL A O 1
ATOM 1025 N N . SER A 1 136 ? -6.532 -5.262 -2.605 1.00 93.75 136 SER A N 1
ATOM 1026 C CA . SER A 1 136 ? -5.211 -4.887 -3.122 1.00 93.75 136 SER A CA 1
ATOM 1027 C C . SER A 1 136 ? -4.689 -5.900 -4.141 1.00 93.75 136 SER A C 1
ATOM 1029 O O . SER A 1 136 ? -4.135 -5.496 -5.159 1.00 93.75 136 SER A O 1
ATOM 1031 N N . THR A 1 137 ? -4.941 -7.196 -3.929 1.00 92.75 137 THR A N 1
ATOM 1032 C CA . THR A 1 137 ? -4.594 -8.255 -4.890 1.00 92.75 137 THR A CA 1
ATOM 1033 C C . THR A 1 137 ? -5.349 -8.080 -6.202 1.00 92.75 137 THR A C 1
ATOM 1035 O O . THR A 1 137 ? -4.743 -8.168 -7.262 1.00 92.75 137 THR A O 1
ATOM 1038 N N . LEU A 1 138 ? -6.655 -7.801 -6.161 1.00 95.69 138 LEU A N 1
ATOM 1039 C CA . LEU A 1 138 ? -7.449 -7.576 -7.373 1.00 95.69 138 LEU A CA 1
ATOM 1040 C C . LEU A 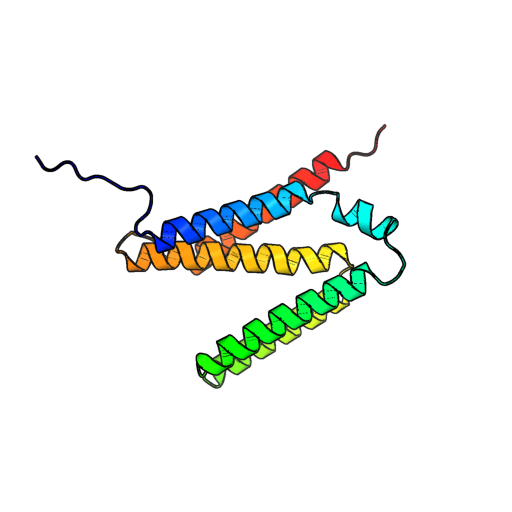1 138 ? -6.957 -6.360 -8.165 1.00 95.69 138 LEU A C 1
ATOM 1042 O O . LEU A 1 138 ? -6.925 -6.411 -9.391 1.00 95.69 138 LEU A O 1
ATOM 1046 N N . ILE A 1 139 ? -6.552 -5.290 -7.475 1.00 93.75 139 ILE A N 1
ATOM 1047 C CA . ILE A 1 139 ? -5.962 -4.107 -8.113 1.00 93.75 139 ILE A CA 1
ATOM 1048 C C . ILE A 1 139 ? -4.615 -4.465 -8.754 1.00 93.75 139 ILE A C 1
ATOM 1050 O O . ILE A 1 139 ? -4.399 -4.122 -9.910 1.00 93.75 139 ILE A O 1
ATOM 1054 N N . GLY A 1 140 ? -3.752 -5.216 -8.062 1.00 90.12 140 GLY A N 1
ATOM 1055 C CA . GLY A 1 140 ? -2.478 -5.680 -8.626 1.00 90.12 140 GLY A CA 1
ATOM 1056 C C . GLY A 1 140 ? -2.649 -6.616 -9.826 1.00 90.12 140 GLY A C 1
ATOM 1057 O O . GLY A 1 140 ? -1.979 -6.456 -10.837 1.00 90.12 140 GLY A O 1
ATOM 1058 N N . VAL A 1 141 ? -3.603 -7.549 -9.777 1.00 91.31 141 VAL A N 1
ATOM 1059 C CA . VAL A 1 141 ? -3.927 -8.417 -10.924 1.00 91.31 141 VAL A CA 1
ATOM 1060 C C . VAL A 1 141 ? -4.417 -7.595 -12.116 1.00 91.31 141 VAL A C 1
ATOM 1062 O O . VAL A 1 141 ? -4.072 -7.904 -13.257 1.00 91.31 141 VAL A O 1
ATOM 1065 N N . LEU A 1 142 ? -5.219 -6.556 -11.872 1.00 91.00 142 LEU A N 1
ATOM 1066 C CA . LEU A 1 142 ? -5.684 -5.659 -12.925 1.00 91.00 142 LEU A CA 1
ATOM 1067 C C . LEU A 1 142 ? -4.523 -4.866 -13.540 1.00 91.00 142 LEU A C 1
ATOM 1069 O O . LEU A 1 142 ? -4.451 -4.784 -14.762 1.00 91.00 142 LEU A O 1
ATOM 1073 N N . ASP A 1 143 ? -3.608 -4.345 -12.725 1.00 86.38 143 ASP A N 1
ATOM 1074 C CA . ASP A 1 143 ? -2.402 -3.646 -13.185 1.00 86.38 143 ASP A CA 1
ATOM 1075 C C . ASP A 1 143 ? -1.534 -4.526 -14.095 1.00 86.38 143 ASP A C 1
ATOM 1077 O O . ASP A 1 143 ? -1.248 -4.157 -15.234 1.00 86.38 143 ASP A O 1
ATOM 1081 N N . GLU A 1 144 ? -1.218 -5.743 -13.646 1.00 85.44 144 GLU A N 1
ATOM 1082 C CA . GLU A 1 144 ? -0.460 -6.730 -14.425 1.00 85.44 144 GLU A CA 1
ATOM 1083 C C . GLU A 1 144 ? -1.185 -7.100 -15.725 1.00 85.44 144 GLU A C 1
ATOM 1085 O O . GLU A 1 144 ? -0.583 -7.190 -16.795 1.00 85.44 144 GLU A O 1
ATOM 1090 N N . SER A 1 145 ? -2.512 -7.248 -15.671 1.00 89.00 145 SER A N 1
ATOM 1091 C CA . SER A 1 145 ? -3.319 -7.522 -16.865 1.00 89.00 145 SER A CA 1
ATOM 1092 C C . SER A 1 145 ? -3.255 -6.368 -17.869 1.00 89.00 145 SER A C 1
ATOM 1094 O O . SER A 1 145 ? -3.150 -6.604 -19.074 1.00 89.00 145 SER A O 1
ATOM 1096 N N . ILE A 1 146 ? -3.290 -5.119 -17.393 1.00 85.94 146 ILE A N 1
ATOM 1097 C CA . ILE A 1 146 ? -3.140 -3.931 -18.238 1.00 85.94 146 ILE A CA 1
ATOM 1098 C C . ILE A 1 146 ? -1.735 -3.890 -18.843 1.00 85.94 146 ILE A C 1
ATOM 1100 O O . ILE A 1 146 ? -1.621 -3.637 -20.042 1.00 85.94 146 ILE A O 1
ATOM 1104 N N . GLN A 1 147 ? -0.682 -4.188 -18.073 1.00 79.62 147 GLN A N 1
ATOM 1105 C CA . GLN A 1 147 ? 0.687 -4.266 -18.594 1.00 79.62 147 GLN A CA 1
ATOM 1106 C C . GLN A 1 147 ? 0.820 -5.324 -19.687 1.00 79.62 147 GLN A C 1
ATOM 1108 O O . GLN A 1 147 ? 1.342 -5.015 -20.754 1.00 79.62 147 GLN A O 1
ATOM 1113 N N . VAL A 1 148 ? 0.297 -6.535 -19.476 1.00 84.94 148 VAL A N 1
ATOM 1114 C CA . VAL A 1 148 ? 0.340 -7.616 -20.476 1.00 84.94 148 VAL A CA 1
ATOM 1115 C C . VAL A 1 148 ? -0.360 -7.204 -21.774 1.00 84.94 148 VAL A C 1
ATOM 1117 O O . VAL A 1 148 ? 0.155 -7.461 -22.862 1.00 84.94 148 VAL A O 1
ATOM 1120 N N . VAL A 1 149 ? -1.515 -6.538 -21.683 1.00 84.38 149 VAL A N 1
ATOM 1121 C CA . VAL A 1 149 ? -2.249 -6.053 -22.863 1.00 84.38 149 VAL A CA 1
ATOM 1122 C C . VAL A 1 149 ? -1.537 -4.872 -23.531 1.00 84.38 149 VAL A C 1
ATOM 1124 O O . VAL A 1 149 ? -1.502 -4.797 -24.757 1.00 84.38 149 VAL A O 1
ATOM 1127 N N . ALA A 1 150 ? -0.948 -3.954 -22.764 1.00 77.75 150 ALA A N 1
ATOM 1128 C CA . ALA A 1 150 ? -0.243 -2.788 -23.296 1.00 77.75 150 ALA A CA 1
ATOM 1129 C C . ALA A 1 150 ? 1.132 -3.136 -23.897 1.00 77.75 150 ALA A C 1
ATOM 1131 O O . ALA A 1 150 ? 1.593 -2.453 -24.811 1.00 77.75 150 ALA A O 1
ATOM 1132 N N . ALA A 1 151 ? 1.778 -4.201 -23.417 1.00 68.50 151 ALA A N 1
ATOM 1133 C CA . ALA A 1 151 ? 3.113 -4.638 -23.818 1.00 68.50 151 ALA A CA 1
ATOM 1134 C C . ALA A 1 151 ? 3.143 -5.533 -25.074 1.00 68.50 151 ALA A C 1
ATOM 1136 O O . ALA A 1 151 ? 4.158 -6.190 -25.314 1.00 68.50 151 ALA A O 1
ATOM 1137 N N . GLN A 1 152 ? 2.073 -5.592 -25.884 1.00 47.16 152 GLN A N 1
ATOM 1138 C CA . GLN A 1 152 ? 2.057 -6.459 -27.069 1.00 47.16 152 GLN A CA 1
ATOM 1139 C C . GLN A 1 152 ? 3.274 -6.222 -27.987 1.00 47.16 152 GLN A C 1
ATOM 1141 O O . GLN A 1 152 ? 3.600 -5.067 -28.291 1.00 47.16 152 GLN A O 1
ATOM 1146 N N . PRO A 1 153 ? 3.918 -7.293 -28.497 1.00 48.66 153 PRO A N 1
ATOM 1147 C CA . PRO A 1 153 ? 4.876 -7.154 -29.580 1.00 48.66 153 PRO A CA 1
ATOM 1148 C C . PRO A 1 153 ? 4.118 -6.593 -30.783 1.00 48.66 153 PRO A C 1
ATOM 1150 O O . PRO A 1 153 ? 3.128 -7.175 -31.228 1.00 48.66 153 PRO A O 1
ATOM 1153 N N . ARG A 1 154 ? 4.557 -5.439 -31.296 1.00 44.81 154 ARG A N 1
ATOM 1154 C CA . ARG A 1 154 ? 4.087 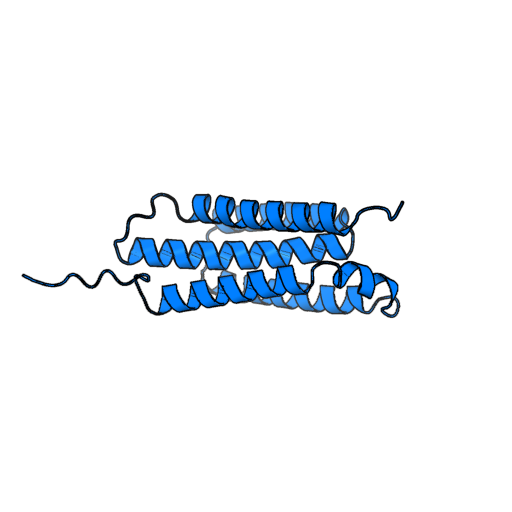-4.975 -32.603 1.00 44.81 154 ARG A CA 1
ATOM 1155 C C . ARG A 1 154 ? 4.526 -6.028 -33.617 1.00 44.81 154 ARG A C 1
ATOM 1157 O O . ARG A 1 154 ? 5.728 -6.224 -33.790 1.00 44.81 154 ARG A O 1
ATOM 1164 N N . VAL A 1 155 ? 3.549 -6.733 -34.185 1.00 42.25 155 VAL A N 1
ATOM 1165 C CA . VAL A 1 155 ? 3.731 -7.592 -35.361 1.00 42.25 155 VAL A CA 1
ATOM 1166 C C . VAL A 1 155 ? 4.171 -6.727 -36.536 1.00 42.25 155 VAL A C 1
ATOM 1168 O O . VAL A 1 155 ? 3.618 -5.609 -36.665 1.00 42.25 155 VAL A O 1
#

Secondary structure (DSSP, 8-state):
-------SSSSHHHHHHHHHHHHHHHHHHHHTTHHHHHHTTSPTTHHHHHHHHHHHHHHHHHHHHHHHH---HHHHHHHHHHHHHHHHHHHHS-HHHHHHHHHHHHHHHHHHHHHHHHHHTT---S-HHHHHHHHHHHHHHHHHHHHHHHT----

pLDDT: mean 82.27, std 12.63, range [40.44, 96.56]

Radius of gyration: 18.86 Å; chains: 1; bounding box: 64×24×58 Å

Sequence (155 aa):
MATVKTSLFSSERERRLWFWTLAVVAAIYSTLGLAATLEGKLPHGLFAQTFFIGFLMIGAAILTQGLRARPGGTEIGVALGVAAAYLMTFARLGGAERSHLFEYGVLALFVHEALAERAIQGRRVPVPALLAIVVSTLIGVLDESIQVVAAQPRV

Foldseek 3Di:
DDPPPPDPALDPLLVVLVVVLVVLLCVLVVCQVVVVVVVVVDDPCPLVVVVVVVVVVVVVVCVVVVVVVVDDPVVVVVVVVVVVVLVVVVVVDDSVVNVVVVSLVSSLVSQLVSLVVCVVSPHDDPCSNVVSVVVSVVSVVVSVVVNVVVVDDDD